Protein AF-V5HWA9-F1 (afdb_monomer_lite)

Sequence (73 aa):
TPGSHLELTEFKVQQLKGVSVAMHGLKLLSKVFNKLSAELTNLFEVQIKDAIEKKIRQAVAEKIRKLNDITFF

Organism: Ixodes ricinus (NCBI:txid34613)

Radius of gyration: 20.42 Å; chains: 1; bounding box: 53×17×52 Å

Secondary structure (DSSP, 8-state):
------------PPP-TT------S----HHHHHHHHHHHHHHHHHHHHHHHHHHHHHHHHHHHHHHHHHH--

pLDDT: mean 83.48, std 11.99, range [41.69, 95.56]

Structure (mmCIF, N/CA/C/O backbone):
data_AF-V5HWA9-F1
#
_entry.id   AF-V5HWA9-F1
#
loop_
_atom_site.group_PDB
_atom_site.id
_atom_site.type_symbol
_atom_site.label_atom_id
_atom_site.label_alt_id
_atom_site.label_comp_id
_atom_site.label_asym_id
_atom_site.label_entity_id
_atom_site.label_seq_id
_atom_site.pdbx_PDB_ins_code
_atom_site.Cartn_x
_atom_site.Cartn_y
_atom_site.Cartn_z
_atom_site.occupancy
_atom_site.B_iso_or_equiv
_atom_site.auth_seq_id
_atom_site.auth_comp_id
_atom_site.auth_asym_id
_atom_site.auth_atom_id
_atom_site.pdbx_PDB_model_num
ATOM 1 N N . THR A 1 1 ? 29.900 4.047 -24.630 1.00 46.66 1 THR A N 1
ATOM 2 C CA . THR A 1 1 ? 30.428 4.279 -23.267 1.00 46.66 1 THR A CA 1
ATOM 3 C C . THR A 1 1 ? 30.102 3.052 -22.445 1.00 46.66 1 THR A C 1
ATOM 5 O O . THR A 1 1 ? 28.953 2.629 -22.516 1.00 46.66 1 THR A O 1
ATOM 8 N N . PRO A 1 2 ? 31.050 2.418 -21.737 1.00 41.69 2 PRO A N 1
ATOM 9 C CA . PRO A 1 2 ? 30.701 1.362 -20.793 1.00 41.69 2 PRO A CA 1
ATOM 10 C C . PRO A 1 2 ? 29.777 1.977 -19.733 1.00 41.69 2 PRO A C 1
ATOM 12 O O . PRO A 1 2 ? 30.161 2.956 -19.101 1.00 41.69 2 PRO A O 1
ATOM 15 N N . GLY A 1 3 ? 28.560 1.455 -19.582 1.00 54.81 3 GLY A N 1
ATOM 16 C CA . GLY A 1 3 ? 27.670 1.829 -18.478 1.00 54.81 3 GLY A CA 1
ATOM 17 C C . GLY A 1 3 ? 26.554 2.817 -18.815 1.00 54.81 3 GLY A C 1
ATOM 18 O O . GLY A 1 3 ? 26.552 3.944 -18.337 1.00 54.81 3 GLY A O 1
ATOM 19 N N . SER A 1 4 ? 25.539 2.389 -19.560 1.00 67.19 4 SER A N 1
ATOM 20 C CA . SER A 1 4 ? 24.273 3.141 -19.606 1.00 67.19 4 SER A CA 1
ATOM 21 C C . SER A 1 4 ? 23.057 2.247 -19.380 1.00 67.19 4 SER A C 1
ATOM 23 O O . SER A 1 4 ? 21.974 2.555 -19.851 1.00 67.19 4 SER A O 1
ATOM 25 N N . HIS A 1 5 ? 23.213 1.137 -18.654 1.00 76.75 5 HIS A N 1
ATOM 26 C CA . HIS A 1 5 ? 22.074 0.301 -18.288 1.00 76.75 5 HIS A CA 1
ATOM 27 C C . HIS A 1 5 ? 21.153 1.107 -17.362 1.00 76.75 5 HIS A C 1
ATOM 29 O O . HIS A 1 5 ? 21.605 1.620 -16.338 1.00 76.75 5 HIS A O 1
ATOM 35 N N . LEU A 1 6 ? 19.881 1.261 -17.731 1.00 84.88 6 LEU A N 1
ATOM 36 C CA . LEU A 1 6 ? 18.900 1.878 -16.845 1.00 84.88 6 LEU A CA 1
ATOM 37 C C . LEU A 1 6 ? 18.741 0.988 -15.607 1.00 84.88 6 LEU A C 1
ATOM 39 O O . LEU A 1 6 ? 18.603 -0.228 -15.736 1.00 84.88 6 LEU A O 1
ATOM 43 N N . GLU A 1 7 ? 18.729 1.593 -14.422 1.00 86.12 7 GLU A N 1
ATOM 44 C CA . GLU A 1 7 ? 18.521 0.906 -13.148 1.00 86.12 7 GLU A CA 1
ATOM 45 C C . GLU A 1 7 ? 17.561 1.720 -12.276 1.00 86.12 7 GLU A C 1
ATOM 47 O O . GLU A 1 7 ? 17.671 2.943 -12.171 1.00 86.12 7 GLU A O 1
ATOM 52 N N . LEU A 1 8 ? 16.598 1.040 -11.647 1.00 87.44 8 LEU A N 1
ATOM 53 C CA . LEU A 1 8 ? 15.736 1.663 -10.650 1.00 87.44 8 LEU A CA 1
ATOM 54 C C . LEU A 1 8 ? 16.462 1.669 -9.306 1.00 87.44 8 LEU A C 1
ATOM 56 O O . LEU A 1 8 ? 16.470 0.662 -8.602 1.00 87.44 8 LEU A O 1
ATOM 60 N N . THR A 1 9 ? 17.016 2.814 -8.930 1.00 87.25 9 THR A N 1
ATOM 61 C CA . THR A 1 9 ? 17.713 2.972 -7.648 1.00 87.25 9 THR A CA 1
ATOM 62 C C . THR A 1 9 ? 16.741 3.092 -6.473 1.00 87.25 9 THR A C 1
ATOM 64 O O . THR A 1 9 ? 16.951 2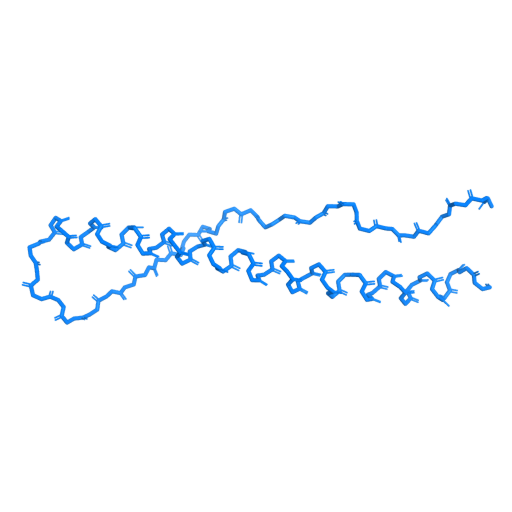.489 -5.422 1.00 87.25 9 THR A O 1
ATOM 67 N N . GLU A 1 10 ? 15.630 3.817 -6.639 1.00 88.38 10 GLU A N 1
ATOM 68 C CA . GLU A 1 10 ? 14.644 4.005 -5.575 1.00 88.38 10 GLU A CA 1
ATOM 69 C C . GLU A 1 10 ? 13.223 4.221 -6.109 1.00 88.38 10 GLU A C 1
ATOM 71 O O . GLU A 1 10 ? 12.995 4.921 -7.093 1.00 88.38 10 GLU A O 1
ATOM 76 N N . PHE A 1 11 ? 12.243 3.640 -5.413 1.00 89.44 11 PHE A N 1
ATOM 77 C CA . PHE A 1 11 ? 10.827 3.955 -5.584 1.00 89.44 11 PHE A CA 1
ATOM 78 C C . PHE A 1 11 ? 10.126 3.917 -4.227 1.00 89.44 11 PHE A C 1
ATOM 80 O O . PHE A 1 11 ? 10.086 2.872 -3.576 1.00 89.44 11 PHE A O 1
ATOM 87 N N . LYS A 1 12 ? 9.570 5.043 -3.794 1.00 91.62 12 LYS A N 1
ATOM 88 C CA . LYS A 1 12 ? 8.847 5.149 -2.526 1.00 91.62 12 LYS A CA 1
ATOM 89 C C . LYS A 1 12 ? 7.496 5.798 -2.759 1.00 91.62 12 LYS A C 1
ATOM 91 O O . LYS A 1 12 ? 7.401 6.818 -3.440 1.00 91.62 12 LYS A O 1
ATOM 96 N N . VAL A 1 13 ? 6.464 5.219 -2.167 1.00 89.25 13 VAL A N 1
ATOM 97 C CA . VAL A 1 13 ? 5.131 5.806 -2.116 1.00 89.25 13 VAL A CA 1
ATOM 98 C C . VAL A 1 13 ? 5.094 6.729 -0.901 1.00 89.25 13 VAL A C 1
ATOM 100 O O . VAL A 1 13 ? 5.430 6.346 0.222 1.00 89.25 13 VAL A O 1
ATOM 103 N N . GLN A 1 14 ? 4.740 7.989 -1.139 1.00 88.00 14 GLN A N 1
ATOM 104 C CA . GLN A 1 14 ? 4.527 8.960 -0.067 1.00 88.00 14 GLN A CA 1
ATOM 105 C C . GLN A 1 14 ? 3.241 8.634 0.711 1.00 88.00 14 GLN A C 1
ATOM 107 O O . GLN A 1 14 ? 2.450 7.800 0.278 1.00 88.00 14 GLN A O 1
ATOM 112 N N . GLN A 1 15 ? 3.029 9.291 1.856 1.00 83.00 15 GLN A N 1
ATOM 113 C CA . GLN A 1 15 ? 1.796 9.127 2.638 1.00 83.00 15 GLN A CA 1
ATOM 114 C C . GLN A 1 15 ? 0.535 9.258 1.776 1.00 83.00 15 GLN A C 1
ATOM 116 O O . GLN A 1 15 ? 0.429 10.154 0.930 1.00 83.00 15 GLN A O 1
ATOM 121 N N . LEU A 1 16 ? -0.446 8.401 2.051 1.00 84.44 16 LEU A N 1
ATOM 122 C CA . LEU A 1 16 ? -1.728 8.399 1.364 1.00 84.44 16 LEU A CA 1
ATOM 123 C C . LEU A 1 16 ? -2.669 9.370 2.074 1.00 84.44 16 LEU A C 1
ATOM 125 O O . LEU A 1 16 ? -3.253 9.072 3.113 1.00 84.44 16 LEU A O 1
ATOM 129 N N . LYS A 1 17 ? -2.830 10.565 1.506 1.00 83.75 17 LYS A N 1
ATOM 130 C CA . LYS A 1 17 ? -3.733 11.575 2.070 1.00 83.75 17 LYS A CA 1
ATOM 131 C C . LYS A 1 17 ? -5.192 11.230 1.774 1.00 83.75 17 LYS A C 1
ATOM 133 O O . LYS A 1 17 ? -5.536 10.895 0.646 1.00 83.75 17 LYS A O 1
ATOM 138 N N . GLY A 1 18 ? -6.051 11.388 2.782 1.00 83.88 18 GLY A N 1
ATOM 139 C CA . GLY A 1 18 ? -7.504 11.241 2.634 1.00 83.88 18 GLY A CA 1
ATOM 140 C C . GLY A 1 18 ? -8.023 9.804 2.703 1.00 83.88 18 GLY A C 1
ATOM 141 O O . GLY A 1 18 ? -9.184 9.571 2.382 1.00 83.88 18 GLY A O 1
ATOM 142 N N . VAL A 1 19 ? -7.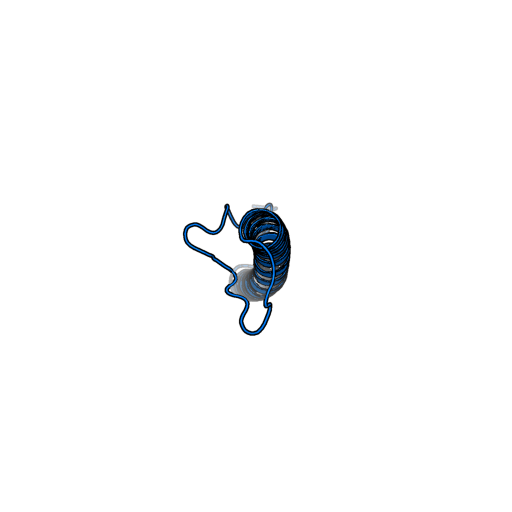196 8.846 3.126 1.00 82.94 19 VAL A N 1
ATOM 143 C CA . VAL A 1 19 ? -7.631 7.468 3.369 1.00 82.94 19 VAL A CA 1
ATOM 144 C C . VAL A 1 19 ? -8.210 7.359 4.777 1.00 82.94 19 VAL A C 1
ATOM 146 O O . VAL A 1 19 ? -7.591 7.798 5.743 1.00 82.94 19 VAL A O 1
ATOM 149 N N . SER A 1 20 ? -9.397 6.768 4.900 1.00 82.69 20 SER A N 1
ATOM 150 C CA . SER A 1 20 ? -10.019 6.458 6.186 1.00 82.69 20 SER A CA 1
ATOM 151 C C . SER A 1 20 ? -10.666 5.079 6.150 1.00 82.69 20 SER A C 1
ATOM 153 O O . SER A 1 20 ? -11.223 4.659 5.134 1.00 82.69 20 SER A O 1
ATOM 155 N N . VAL A 1 21 ? -10.580 4.360 7.267 1.00 83.62 21 VAL A N 1
ATOM 156 C CA . VAL A 1 21 ? -11.295 3.097 7.459 1.00 83.62 21 VAL A CA 1
ATOM 157 C C . VAL A 1 21 ? -12.567 3.379 8.247 1.00 83.62 21 VAL A C 1
ATOM 159 O O . VAL A 1 21 ? -12.520 3.869 9.374 1.00 83.62 21 VAL A O 1
ATOM 162 N N . ALA A 1 22 ? -13.711 3.057 7.646 1.00 79.56 22 ALA A N 1
ATOM 163 C CA . ALA A 1 22 ? -15.006 3.099 8.310 1.00 79.56 22 ALA A CA 1
ATOM 164 C C . ALA A 1 22 ? -15.366 1.709 8.846 1.00 79.56 22 ALA A C 1
ATOM 166 O O . ALA A 1 22 ? -15.228 0.703 8.151 1.00 79.56 22 ALA A O 1
ATOM 167 N N . MET A 1 23 ? -15.855 1.659 10.083 1.00 77.38 23 MET A N 1
ATOM 168 C CA . MET A 1 23 ? -16.294 0.427 10.734 1.00 77.38 23 MET A CA 1
ATOM 16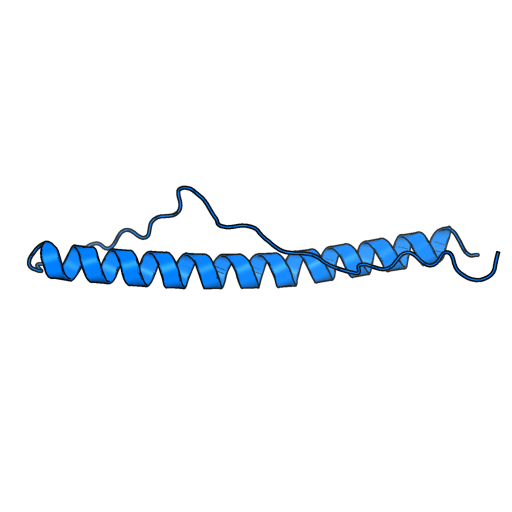9 C C . MET A 1 23 ? -17.765 0.534 11.107 1.00 77.38 23 MET A C 1
ATOM 171 O O . MET A 1 23 ? -18.180 1.471 11.786 1.00 77.38 23 MET A O 1
ATOM 175 N N . HIS A 1 24 ? -18.558 -0.449 10.697 1.00 76.94 24 HIS A N 1
ATOM 176 C CA . HIS A 1 24 ? -19.984 -0.508 11.000 1.00 76.94 24 HIS A CA 1
ATOM 177 C C . HIS A 1 24 ? -20.277 -1.637 11.999 1.00 76.94 24 HIS A C 1
ATOM 179 O O . HIS A 1 24 ? -19.573 -2.642 12.035 1.00 76.94 24 HIS A O 1
ATOM 185 N N . GLY A 1 25 ? -21.322 -1.474 12.818 1.00 71.81 25 GLY A N 1
ATOM 186 C CA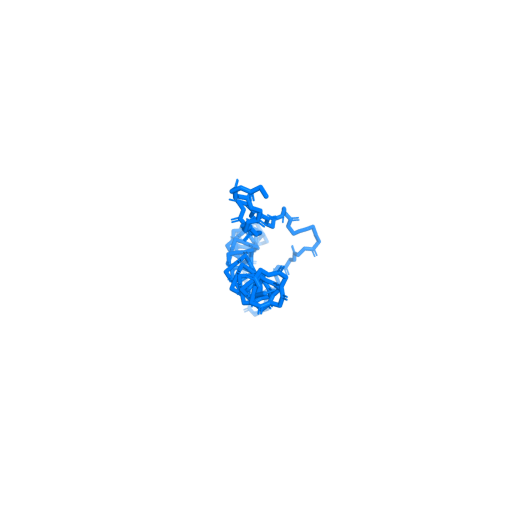 . GLY A 1 25 ? -21.835 -2.536 13.698 1.00 71.81 25 GLY A CA 1
ATOM 187 C C . GLY A 1 25 ? -21.270 -2.586 15.124 1.00 71.81 25 GLY A C 1
ATOM 188 O O . GLY A 1 25 ? -21.722 -3.402 15.923 1.00 71.81 25 GLY A O 1
ATOM 189 N N . LEU A 1 26 ? -20.344 -1.699 15.497 1.00 68.62 26 LEU A N 1
ATOM 190 C CA . LEU A 1 26 ? -19.839 -1.616 16.871 1.00 68.62 26 LEU A CA 1
ATOM 191 C C . LEU A 1 26 ? -20.691 -0.654 17.708 1.00 68.62 26 LEU A C 1
ATOM 193 O O . LEU A 1 26 ? -20.618 0.559 17.538 1.00 68.62 26 LEU A O 1
ATOM 197 N N . LYS A 1 27 ? -21.468 -1.189 18.660 1.00 66.69 27 LYS A N 1
ATOM 198 C CA . LYS A 1 27 ? -22.192 -0.410 19.691 1.00 66.69 27 LYS A CA 1
ATOM 199 C C . LYS A 1 27 ? -21.251 0.074 20.811 1.00 66.69 27 LYS A C 1
ATOM 201 O O . LYS A 1 27 ? -21.547 -0.097 21.990 1.00 66.69 27 LYS A O 1
ATOM 206 N N . LEU A 1 28 ? -20.079 0.601 20.462 1.00 61.34 28 LEU A N 1
ATOM 207 C CA . LEU A 1 28 ? -19.041 0.982 21.424 1.00 61.34 28 LEU A CA 1
ATOM 208 C C . LEU A 1 28 ? -19.028 2.487 21.703 1.00 61.34 28 LEU A C 1
ATOM 210 O O . LEU A 1 28 ? -19.338 3.303 20.839 1.00 61.34 28 LEU A O 1
ATOM 214 N N . LEU A 1 29 ? -18.623 2.843 22.927 1.00 67.81 29 LEU A N 1
ATOM 215 C CA . LEU A 1 29 ? -18.412 4.223 23.362 1.00 67.81 29 LEU A CA 1
ATOM 216 C C . LEU A 1 29 ? -17.448 4.940 22.400 1.00 67.81 29 LEU A C 1
ATOM 218 O O . LEU A 1 29 ? -16.358 4.440 22.109 1.00 67.81 29 LEU A O 1
ATOM 222 N N . SER A 1 30 ? -17.843 6.129 21.941 1.00 74.31 30 SER A N 1
ATOM 223 C CA . SER A 1 30 ? -17.216 6.865 20.831 1.00 74.31 30 SER A CA 1
ATOM 224 C C . SER A 1 30 ? -15.693 7.020 20.933 1.00 74.31 30 SER A C 1
ATOM 226 O O . SER A 1 30 ? -15.002 6.932 19.924 1.00 74.31 30 SER A O 1
ATOM 228 N N . LYS A 1 31 ? -15.130 7.181 22.139 1.00 79.56 31 LYS A N 1
ATOM 229 C CA . LYS A 1 31 ? -13.672 7.318 22.330 1.00 79.56 31 LYS A CA 1
ATOM 230 C C . LYS A 1 31 ? -12.882 6.061 21.947 1.00 79.56 31 LYS A C 1
ATOM 232 O O . LYS A 1 31 ? -11.846 6.178 21.299 1.00 79.56 31 LYS A O 1
ATOM 237 N N . VAL A 1 32 ? -13.356 4.875 22.337 1.00 82.44 32 VAL A N 1
ATOM 238 C CA . VAL A 1 32 ? -12.676 3.603 22.024 1.00 82.44 32 VAL A CA 1
ATOM 239 C C . VAL A 1 32 ? -12.783 3.313 20.530 1.00 82.44 32 VAL A C 1
ATOM 241 O O . VAL A 1 32 ? -11.796 2.946 19.899 1.00 82.44 32 VAL A O 1
ATOM 244 N N . PHE A 1 33 ? -13.960 3.565 19.953 1.00 83.31 33 PHE A N 1
ATOM 245 C CA . PHE A 1 33 ? -14.196 3.419 18.521 1.00 83.31 33 PHE A CA 1
ATOM 246 C C . PHE A 1 33 ? -13.297 4.339 17.680 1.00 83.31 33 PHE A C 1
ATOM 248 O O . PHE A 1 33 ? -12.687 3.886 16.712 1.00 83.31 33 PHE A O 1
ATOM 255 N N . ASN A 1 34 ? -13.160 5.608 18.076 1.00 82.38 34 ASN A N 1
ATOM 256 C CA . ASN A 1 34 ? -12.307 6.569 17.376 1.00 82.38 34 ASN A CA 1
ATOM 257 C C . ASN A 1 34 ? -10.835 6.146 17.404 1.00 82.38 34 ASN A C 1
ATOM 259 O O . ASN A 1 34 ? -10.160 6.220 16.379 1.00 82.38 34 ASN A O 1
ATOM 263 N N . LYS A 1 35 ? -10.344 5.666 18.555 1.00 87.38 35 LYS A N 1
ATOM 264 C CA . LYS A 1 35 ? -8.966 5.175 18.677 1.00 87.38 35 LYS A CA 1
ATOM 265 C C . LYS A 1 35 ? -8.725 3.957 17.780 1.00 87.38 35 LYS A C 1
ATOM 267 O O . LYS A 1 35 ? -7.762 3.949 17.022 1.00 87.38 35 LYS A O 1
ATOM 272 N N . LEU A 1 36 ? -9.629 2.979 17.813 1.00 87.25 36 LEU A N 1
ATOM 273 C CA . LEU A 1 36 ? -9.534 1.776 16.986 1.00 87.25 36 LEU A CA 1
ATOM 274 C C . LEU A 1 36 ? -9.586 2.099 15.484 1.00 87.25 36 LEU A C 1
ATOM 276 O O . LEU A 1 36 ? -8.797 1.564 14.711 1.00 87.25 36 LEU A O 1
ATOM 280 N N . SER A 1 37 ? -10.466 3.015 15.073 1.00 86.31 37 SER A N 1
ATOM 281 C CA . SER A 1 37 ? -10.573 3.447 13.672 1.00 86.31 37 SER A CA 1
ATOM 282 C C . SER A 1 37 ? -9.297 4.144 13.190 1.00 86.31 37 SER A C 1
ATOM 284 O O . SER A 1 37 ? -8.863 3.919 12.060 1.00 86.31 37 SER A O 1
ATOM 286 N N . ALA A 1 38 ? -8.663 4.957 14.042 1.00 87.44 38 ALA A N 1
ATOM 287 C CA . ALA A 1 38 ? -7.387 5.598 13.730 1.00 87.44 38 ALA A CA 1
ATOM 288 C C . ALA A 1 38 ? -6.246 4.575 13.601 1.00 87.44 38 ALA A C 1
ATOM 290 O O . ALA A 1 38 ? -5.489 4.617 12.633 1.00 87.44 38 ALA A O 1
ATOM 291 N N . GLU A 1 39 ? -6.150 3.619 14.530 1.00 90.62 39 GLU A N 1
ATOM 292 C CA . GLU A 1 39 ? -5.154 2.540 14.471 1.00 90.62 39 GLU A CA 1
ATOM 293 C C . GLU A 1 39 ? -5.321 1.681 13.210 1.00 90.62 39 GLU A C 1
ATOM 295 O O . GLU A 1 39 ? -4.342 1.388 12.522 1.00 90.62 39 GLU A O 1
ATOM 300 N N . LEU A 1 40 ? -6.561 1.342 12.849 1.00 90.31 40 LEU A N 1
ATOM 301 C CA . LEU A 1 40 ? -6.854 0.587 11.633 1.00 90.31 40 LEU A CA 1
ATOM 302 C C . LEU A 1 40 ? -6.593 1.386 10.361 1.00 90.31 40 LEU A C 1
ATOM 304 O O . LEU A 1 40 ? -6.086 0.821 9.398 1.00 90.31 40 LEU A O 1
ATOM 308 N N . THR A 1 41 ? -6.886 2.686 10.357 1.00 90.06 41 THR A N 1
ATOM 309 C CA . THR A 1 41 ? -6.558 3.562 9.224 1.00 90.06 41 THR A CA 1
ATOM 310 C C . THR A 1 41 ? -5.049 3.608 8.995 1.00 90.06 41 THR A C 1
ATOM 312 O O . THR A 1 41 ? -4.611 3.435 7.861 1.00 90.06 41 THR A O 1
ATOM 315 N N . ASN A 1 42 ? -4.247 3.730 10.059 1.00 90.25 42 ASN A N 1
ATOM 316 C CA . ASN A 1 42 ? -2.785 3.703 9.956 1.00 90.25 42 ASN A CA 1
ATOM 317 C C . ASN A 1 42 ? -2.273 2.355 9.426 1.00 90.25 42 ASN A C 1
ATOM 319 O O . ASN A 1 42 ? -1.435 2.311 8.528 1.00 90.25 42 ASN A O 1
ATOM 323 N N . LEU A 1 43 ? -2.788 1.243 9.959 1.00 92.06 43 LEU A N 1
ATOM 324 C CA . LEU A 1 43 ? -2.412 -0.101 9.516 1.00 92.06 43 LEU A CA 1
ATOM 325 C C . LEU A 1 43 ? -2.798 -0.346 8.050 1.00 92.06 43 LEU A C 1
ATOM 327 O O . LEU A 1 43 ? -2.032 -0.943 7.294 1.00 92.06 43 LEU A O 1
ATOM 331 N N . PHE A 1 44 ? -3.966 0.137 7.640 1.00 90.94 44 PHE A N 1
ATOM 332 C CA . PHE A 1 44 ? -4.437 0.068 6.264 1.00 90.94 44 PHE A CA 1
ATOM 333 C C . PHE A 1 44 ? -3.574 0.913 5.319 1.00 90.94 44 PHE A C 1
ATOM 335 O O . PHE A 1 44 ? -3.187 0.426 4.256 1.00 90.94 44 PHE A O 1
ATOM 342 N N . GLU A 1 45 ? -3.212 2.138 5.715 1.00 91.75 45 GLU A N 1
ATOM 343 C CA . GLU A 1 45 ? -2.317 3.004 4.941 1.00 91.75 45 GLU A CA 1
ATOM 344 C C . GLU A 1 45 ? -0.963 2.327 4.692 1.00 91.75 45 GLU A C 1
ATOM 346 O O . GLU A 1 45 ? -0.512 2.272 3.547 1.00 91.75 45 GLU A O 1
ATOM 351 N N . VAL A 1 46 ? -0.349 1.749 5.731 1.00 91.19 46 VAL A N 1
ATOM 352 C CA . VAL A 1 46 ? 0.932 1.033 5.611 1.00 91.19 46 VAL A CA 1
ATOM 353 C C . VAL A 1 46 ? 0.814 -0.152 4.652 1.00 91.19 46 VAL A C 1
ATOM 355 O O . VAL A 1 46 ? 1.626 -0.285 3.738 1.00 91.19 46 VAL A O 1
ATOM 358 N N . GLN A 1 47 ? -0.227 -0.976 4.792 1.00 92.19 47 GLN A N 1
ATOM 359 C CA . GLN A 1 47 ? -0.404 -2.145 3.926 1.00 92.19 47 GLN A CA 1
ATOM 360 C C . GLN A 1 47 ? -0.629 -1.774 2.458 1.00 92.19 47 GLN A C 1
ATOM 362 O O . GLN A 1 47 ? -0.060 -2.413 1.570 1.00 92.19 47 GLN A O 1
ATOM 367 N N . ILE A 1 48 ? -1.438 -0.747 2.180 1.00 91.44 48 ILE A N 1
ATOM 368 C CA . ILE A 1 48 ? -1.637 -0.281 0.804 1.00 91.44 48 ILE A CA 1
ATOM 369 C C . ILE A 1 48 ? -0.334 0.270 0.240 1.00 91.44 48 ILE A C 1
ATOM 371 O O . ILE A 1 48 ? 0.025 -0.069 -0.889 1.00 91.44 48 ILE A O 1
ATOM 375 N N . LYS A 1 49 ? 0.377 1.096 1.010 1.00 93.00 49 LYS A N 1
ATOM 376 C CA . LYS A 1 49 ? 1.651 1.675 0.592 1.00 93.00 49 LYS A CA 1
ATOM 377 C C . LYS A 1 49 ? 2.638 0.579 0.184 1.00 93.00 49 LYS A C 1
ATOM 379 O O . LYS A 1 49 ? 3.131 0.607 -0.942 1.00 93.00 49 LYS A O 1
ATOM 384 N N . ASP A 1 50 ? 2.852 -0.415 1.040 1.00 92.69 50 ASP A N 1
ATOM 385 C CA . ASP A 1 50 ? 3.788 -1.514 0.781 1.00 92.69 50 ASP A CA 1
ATOM 386 C C . ASP A 1 50 ? 3.367 -2.350 -0.438 1.00 92.69 50 ASP A C 1
ATOM 388 O O . ASP A 1 50 ? 4.193 -2.723 -1.280 1.00 92.69 50 ASP A O 1
ATOM 392 N N . ALA A 1 51 ? 2.064 -2.611 -0.584 1.00 93.69 51 ALA A N 1
ATOM 393 C CA . ALA A 1 51 ? 1.529 -3.343 -1.726 1.00 93.69 51 ALA A CA 1
ATOM 394 C C . ALA A 1 51 ? 1.726 -2.585 -3.051 1.00 93.69 51 ALA A C 1
ATOM 396 O O . ALA A 1 51 ? 2.098 -3.197 -4.058 1.00 93.69 51 ALA A O 1
ATOM 397 N N . ILE A 1 52 ? 1.499 -1.267 -3.062 1.00 92.69 52 ILE A N 1
ATOM 398 C CA . I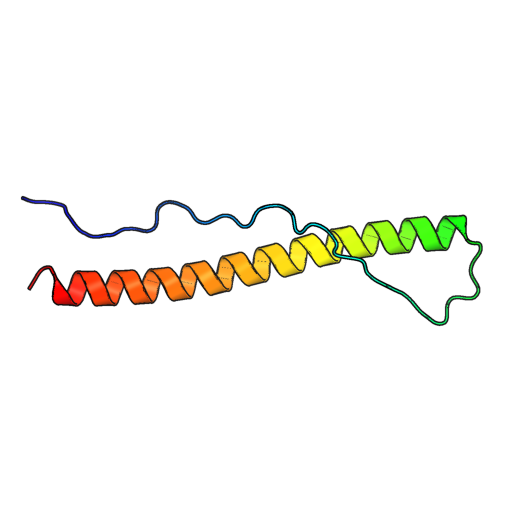LE A 1 52 ? 1.731 -0.413 -4.234 1.00 92.69 52 ILE A CA 1
ATOM 399 C C . ILE A 1 52 ? 3.227 -0.351 -4.544 1.00 92.69 52 ILE A C 1
ATOM 401 O O . ILE A 1 52 ? 3.607 -0.579 -5.692 1.00 92.69 52 ILE A O 1
ATOM 405 N N . GLU A 1 53 ? 4.080 -0.103 -3.547 1.00 95.25 53 GLU A N 1
ATOM 406 C CA . GLU A 1 53 ? 5.534 -0.053 -3.728 1.00 95.25 53 GLU A CA 1
ATOM 407 C C . GLU A 1 53 ? 6.066 -1.321 -4.381 1.00 95.25 53 GLU A C 1
ATOM 409 O O . GLU A 1 53 ? 6.780 -1.247 -5.384 1.00 95.25 53 GLU A O 1
ATOM 414 N N . LYS A 1 54 ? 5.664 -2.488 -3.873 1.00 94.69 54 LYS A N 1
ATOM 415 C CA . LYS A 1 54 ? 6.076 -3.777 -4.427 1.00 94.69 54 LYS A CA 1
ATOM 416 C C . LYS A 1 54 ? 5.635 -3.943 -5.881 1.00 94.69 54 LYS A C 1
ATOM 418 O O . LYS A 1 54 ? 6.459 -4.278 -6.731 1.00 94.69 54 LYS A O 1
ATOM 423 N N . LYS A 1 55 ? 4.354 -3.698 -6.177 1.00 95.56 55 LYS A N 1
ATOM 424 C CA . LYS A 1 55 ? 3.797 -3.886 -7.528 1.00 95.56 55 LYS A CA 1
ATOM 425 C C . LYS A 1 55 ? 4.416 -2.934 -8.547 1.00 95.56 55 LYS A C 1
ATOM 427 O O . LYS A 1 55 ? 4.757 -3.355 -9.649 1.00 95.56 55 LYS A O 1
ATOM 432 N N . ILE A 1 56 ? 4.589 -1.664 -8.187 1.00 93.75 56 ILE A N 1
ATOM 433 C CA . ILE A 1 56 ? 5.160 -0.674 -9.101 1.00 93.75 56 ILE A CA 1
ATOM 434 C C . ILE A 1 56 ? 6.652 -0.929 -9.318 1.00 93.75 56 ILE A C 1
ATOM 436 O O . ILE A 1 56 ? 7.091 -0.896 -10.464 1.00 93.75 56 ILE A O 1
ATOM 440 N N . ARG A 1 57 ? 7.423 -1.270 -8.276 1.00 94.75 57 ARG A N 1
ATOM 441 C CA . ARG A 1 57 ? 8.840 -1.652 -8.433 1.00 94.75 57 ARG A CA 1
ATOM 442 C C . ARG A 1 57 ? 9.013 -2.804 -9.421 1.00 94.75 57 ARG A C 1
ATOM 444 O O . ARG A 1 57 ? 9.870 -2.720 -10.294 1.00 94.75 57 ARG A O 1
ATOM 451 N N . GLN A 1 58 ? 8.176 -3.837 -9.324 1.00 94.50 58 GLN A N 1
ATOM 452 C CA . GLN A 1 58 ? 8.187 -4.962 -10.265 1.00 94.50 58 GLN A CA 1
ATOM 453 C C . GLN A 1 58 ? 7.882 -4.509 -11.700 1.00 94.50 58 GLN A C 1
ATOM 455 O O . GLN A 1 58 ? 8.652 -4.798 -12.614 1.00 94.50 58 GLN A O 1
ATOM 460 N N . ALA A 1 59 ? 6.813 -3.732 -11.894 1.00 95.38 59 ALA A N 1
ATOM 461 C CA . ALA A 1 59 ? 6.432 -3.235 -13.215 1.00 95.38 59 ALA A CA 1
ATOM 462 C C . ALA A 1 59 ? 7.502 -2.321 -13.843 1.00 95.38 59 ALA A C 1
ATOM 464 O O . ALA A 1 59 ? 7.736 -2.363 -15.053 1.00 95.38 59 ALA A O 1
ATOM 465 N N . VAL A 1 60 ? 8.168 -1.495 -13.032 1.00 93.62 60 VAL A N 1
ATOM 466 C CA . VAL A 1 60 ?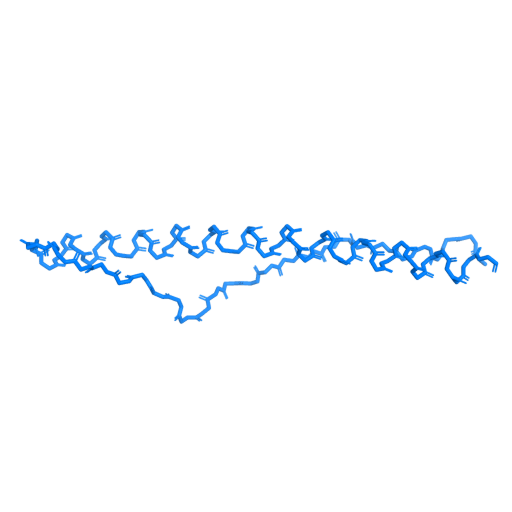 9.264 -0.632 -13.486 1.00 93.62 60 VAL A CA 1
ATOM 467 C C . VAL A 1 60 ? 10.490 -1.463 -13.854 1.00 93.62 60 VAL A C 1
ATOM 469 O O . VAL A 1 60 ? 11.056 -1.231 -14.918 1.00 93.62 60 VAL A O 1
ATOM 472 N N . ALA A 1 61 ? 10.865 -2.461 -13.048 1.00 91.88 61 ALA A N 1
ATOM 473 C CA . ALA A 1 61 ? 11.983 -3.353 -13.355 1.00 91.88 61 ALA A CA 1
ATOM 474 C C . ALA A 1 61 ? 11.784 -4.083 -14.695 1.00 91.88 61 ALA A C 1
ATOM 476 O O . ALA A 1 61 ? 12.698 -4.143 -15.517 1.00 91.88 61 ALA A O 1
ATOM 477 N N . GLU A 1 62 ? 10.571 -4.569 -14.970 1.00 94.19 62 GLU A N 1
ATOM 478 C CA . GLU A 1 62 ? 10.242 -5.191 -16.257 1.00 94.19 62 GLU A CA 1
ATOM 479 C C . GLU A 1 62 ? 10.352 -4.218 -17.435 1.00 94.19 62 GLU A C 1
ATOM 481 O O . GLU A 1 62 ? 10.851 -4.590 -18.500 1.00 94.19 62 GLU A O 1
ATOM 486 N N . LYS A 1 63 ? 9.892 -2.972 -17.266 1.00 93.31 63 LYS A N 1
ATOM 487 C CA . LYS A 1 63 ? 10.004 -1.931 -18.298 1.00 93.31 63 LYS A CA 1
ATOM 488 C C . LYS A 1 63 ? 11.458 -1.547 -18.555 1.00 93.31 63 LYS A C 1
ATOM 490 O O . LYS A 1 63 ? 11.845 -1.448 -19.713 1.00 93.31 63 LYS A O 1
ATOM 495 N N . ILE A 1 64 ? 12.249 -1.377 -17.498 1.00 92.44 64 ILE A N 1
ATOM 496 C CA . ILE A 1 64 ? 13.684 -1.096 -17.580 1.00 92.44 64 ILE A CA 1
ATOM 497 C C . ILE A 1 64 ? 14.399 -2.207 -18.345 1.00 92.44 64 ILE A C 1
ATOM 499 O O . ILE A 1 64 ? 15.100 -1.910 -19.307 1.00 92.44 64 ILE A O 1
ATOM 503 N N . ARG A 1 65 ? 14.150 -3.478 -17.996 1.00 89.81 65 ARG A N 1
ATOM 504 C CA . ARG A 1 65 ? 14.723 -4.627 -18.709 1.00 89.81 65 ARG A CA 1
ATOM 505 C C . ARG A 1 65 ? 14.418 -4.568 -20.205 1.00 89.81 65 ARG A C 1
ATOM 507 O O . ARG A 1 65 ? 15.337 -4.626 -21.006 1.00 89.81 65 ARG A O 1
ATOM 514 N N . LYS A 1 66 ? 13.150 -4.360 -20.579 1.00 89.81 66 LYS A N 1
ATOM 515 C CA . LYS A 1 66 ? 12.745 -4.239 -21.991 1.00 89.81 66 LYS A CA 1
ATOM 516 C C . LYS A 1 66 ? 13.432 -3.079 -22.714 1.00 89.81 66 LYS A C 1
ATOM 518 O O . LYS A 1 66 ? 13.792 -3.229 -23.871 1.00 89.81 66 LYS A O 1
ATOM 523 N N . LEU A 1 67 ? 13.578 -1.922 -22.067 1.00 89.00 67 LEU A N 1
ATOM 524 C CA . LEU A 1 67 ? 14.248 -0.764 -22.668 1.00 89.00 67 LEU A CA 1
ATOM 525 C C . LEU A 1 67 ? 15.738 -1.030 -22.869 1.00 89.00 67 LEU A C 1
ATOM 527 O O . LEU A 1 67 ? 16.283 -0.731 -23.930 1.00 89.00 67 LEU A O 1
ATOM 531 N N . ASN A 1 68 ? 16.383 -1.631 -21.878 1.00 87.44 68 ASN A N 1
ATOM 532 C CA . ASN A 1 68 ? 17.780 -2.016 -21.969 1.00 87.44 68 ASN A CA 1
ATOM 533 C C . ASN A 1 68 ? 18.011 -3.071 -23.065 1.00 87.44 68 ASN A C 1
ATOM 535 O O . ASN A 1 68 ? 18.961 -2.935 -23.832 1.00 87.44 68 ASN A O 1
ATOM 539 N N . ASP A 1 69 ? 17.088 -4.028 -23.210 1.00 84.31 69 ASP A N 1
ATOM 540 C CA . ASP A 1 69 ? 17.082 -5.038 -24.276 1.00 84.31 69 ASP A CA 1
ATOM 541 C C . ASP A 1 69 ? 16.833 -4.448 -25.685 1.00 84.31 69 ASP A C 1
ATOM 543 O O . ASP A 1 69 ? 16.954 -5.155 -26.675 1.00 84.31 69 ASP A O 1
ATOM 547 N N . ILE A 1 70 ? 16.435 -3.180 -25.817 1.00 82.19 70 ILE A N 1
ATOM 548 C CA . ILE A 1 70 ? 16.273 -2.509 -27.124 1.00 82.19 70 ILE A CA 1
ATOM 549 C C . ILE A 1 70 ? 17.449 -1.569 -27.401 1.00 82.19 70 ILE A C 1
ATOM 551 O O . ILE A 1 70 ? 17.869 -1.411 -28.541 1.00 82.19 70 ILE A O 1
ATOM 555 N N . THR A 1 71 ? 17.956 -0.910 -26.359 1.00 63.88 71 THR A N 1
ATOM 556 C CA . THR A 1 71 ? 18.867 0.238 -26.495 1.00 63.88 71 THR A CA 1
ATOM 557 C C . THR A 1 71 ? 20.342 -0.171 -26.558 1.00 63.88 71 THR A C 1
ATOM 559 O O . THR A 1 71 ? 21.167 0.611 -27.020 1.00 63.88 71 THR A O 1
ATOM 562 N N . PHE A 1 72 ? 20.686 -1.373 -26.084 1.00 58.91 72 PHE A N 1
ATOM 563 C CA . PHE A 1 72 ? 22.074 -1.844 -25.970 1.00 58.91 72 PHE A CA 1
ATOM 564 C C . PHE A 1 72 ? 22.401 -3.073 -26.831 1.00 58.91 72 PHE A C 1
ATOM 566 O O . PHE A 1 72 ? 23.409 -3.732 -26.574 1.00 58.91 72 PHE A O 1
ATOM 573 N N . PHE A 1 73 ? 21.570 -3.358 -27.839 1.00 52.25 73 PHE A N 1
ATOM 574 C CA . PHE A 1 73 ? 21.893 -4.270 -28.941 1.00 52.25 73 PHE A CA 1
ATOM 575 C C . PHE A 1 73 ? 22.463 -3.513 -30.141 1.00 52.25 73 PHE A C 1
ATOM 577 O O . PHE A 1 73 ? 22.087 -2.334 -30.332 1.00 52.25 73 PHE A O 1
#

Foldseek 3Di:
DPDDQDDDPDDFDDFDPPFWDDDPDDPDDPVVVVVVRVVVSVVVRVVVRVVCRVVVNVVVVVVSVVVNVVPVD

InterPro domains:
  IPR020234 Mite allergen, group-7 [PF16984] (6-63)
  IPR038602 Mite allergen, group-7 superfamily [G3DSA:3.15.10.50] (1-67)